Protein AF-A0A7S2JL31-F1 (afdb_monomer)

Mean predicted aligned error: 9.04 Å

pLDDT: mean 79.45, std 16.44, range [38.22, 96.12]

Sequence (141 aa):
SKGESPEVIAIQQPNGKPIQPATVVGHALTALEQGRPVDLMRLSKWTSLPSLQQWDRLREAELSLDVDVVTNDKASAVALLADFIPAAGKAAAERTDEEKAVLAPWYEKIKWFMALRRVGYDPADPDAAGAKRQKLHIGWG

Organism: NCBI:txid156173

Structure (mmCIF, N/CA/C/O backbone):
data_AF-A0A7S2JL31-F1
#
_entry.id   AF-A0A7S2JL31-F1
#
loop_
_atom_site.group_PDB
_atom_site.id
_atom_site.type_symbol
_atom_site.label_atom_id
_atom_site.label_alt_id
_atom_site.label_comp_id
_atom_site.label_asym_id
_atom_site.label_entity_id
_atom_site.label_seq_id
_atom_site.pdbx_PDB_ins_code
_atom_site.Cartn_x
_atom_site.Cartn_y
_atom_site.Cartn_z
_atom_site.occupancy
_atom_site.B_iso_or_equiv
_atom_site.auth_seq_id
_atom_site.auth_comp_id
_atom_site.auth_asym_id
_atom_site.auth_atom_id
_atom_site.pdbx_PDB_model_num
ATOM 1 N N . SER A 1 1 ? -9.836 17.096 22.169 1.00 45.56 1 SER A N 1
ATOM 2 C CA . SER A 1 1 ? -9.134 16.144 21.287 1.00 45.56 1 SER A CA 1
ATOM 3 C C . SER A 1 1 ? -7.671 16.554 21.136 1.00 45.56 1 SER A C 1
ATOM 5 O O . SER A 1 1 ? -7.346 17.317 20.240 1.00 45.56 1 SER A O 1
ATOM 7 N N . LYS A 1 2 ? -6.792 16.149 22.062 1.00 48.00 2 LYS A N 1
ATOM 8 C CA . LYS A 1 2 ? -5.341 16.425 22.042 1.00 48.00 2 LYS A CA 1
ATOM 9 C C . LYS A 1 2 ? -4.647 15.090 22.336 1.00 48.00 2 LYS A C 1
ATOM 11 O O . LYS A 1 2 ? -4.832 14.597 23.439 1.00 48.00 2 LYS A O 1
ATOM 16 N N . GLY A 1 3 ? -3.945 14.484 21.372 1.00 51.34 3 GLY A N 1
ATOM 17 C CA . GLY A 1 3 ? -3.190 13.235 21.616 1.00 51.34 3 GLY A CA 1
ATOM 18 C C . GLY A 1 3 ? -3.278 12.134 20.552 1.00 51.34 3 GLY A C 1
ATOM 19 O O . GLY A 1 3 ? -2.544 11.162 20.629 1.00 51.34 3 GLY A O 1
ATOM 20 N N . GLU A 1 4 ? -4.157 12.254 19.558 1.00 58.69 4 GLU A N 1
ATOM 21 C CA . GLU A 1 4 ? -4.570 11.100 18.739 1.00 58.69 4 GLU A CA 1
ATOM 22 C C . GLU A 1 4 ? -4.418 11.328 17.216 1.00 58.69 4 GLU A C 1
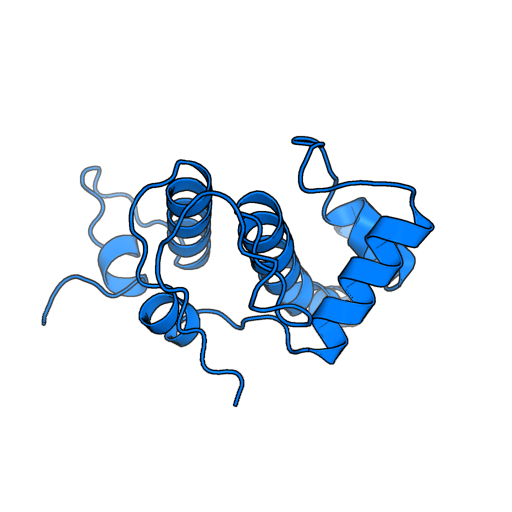ATOM 24 O O . GLU A 1 4 ? -5.150 10.741 16.416 1.00 58.69 4 GLU A O 1
ATOM 29 N N . SER A 1 5 ? -3.555 12.244 16.770 1.00 59.19 5 SER A N 1
ATOM 30 C CA . SER A 1 5 ? -3.144 12.262 15.356 1.00 59.19 5 SER A CA 1
ATOM 31 C C . SER A 1 5 ? -1.962 11.307 15.157 1.00 59.19 5 SER A C 1
ATOM 33 O O . SER A 1 5 ? -1.161 11.153 16.082 1.00 59.19 5 SER A O 1
ATOM 35 N N . PRO A 1 6 ? -1.800 10.681 13.976 1.00 58.41 6 PRO A N 1
ATOM 36 C CA . PRO A 1 6 ? -0.629 9.862 13.667 1.00 58.41 6 PRO A CA 1
ATOM 37 C C . PRO A 1 6 ? 0.693 10.594 13.894 1.00 58.41 6 PRO A C 1
ATOM 39 O O . PRO A 1 6 ? 1.649 9.976 14.333 1.00 58.41 6 PRO A O 1
ATOM 42 N N . GLU A 1 7 ? 0.729 11.908 13.677 1.00 60.75 7 GLU A N 1
ATOM 43 C CA . GLU A 1 7 ? 1.882 12.768 13.970 1.00 60.75 7 GLU A CA 1
ATOM 44 C C . GLU A 1 7 ? 2.170 12.881 15.476 1.00 60.75 7 GLU A C 1
ATOM 46 O O . GLU A 1 7 ? 3.319 12.802 15.902 1.00 60.75 7 GLU A O 1
ATOM 51 N N . VAL A 1 8 ? 1.134 13.016 16.311 1.00 62.66 8 VAL A N 1
ATOM 52 C CA . VAL A 1 8 ? 1.300 13.088 17.771 1.00 62.66 8 VAL A CA 1
ATOM 53 C C . VAL A 1 8 ? 1.675 11.723 18.345 1.00 62.66 8 VAL A C 1
ATOM 55 O O . VAL A 1 8 ? 2.569 11.651 19.183 1.00 62.66 8 VAL A O 1
ATOM 58 N N . ILE A 1 9 ? 1.073 10.637 17.847 1.00 60.41 9 ILE A N 1
ATOM 59 C CA . ILE A 1 9 ? 1.439 9.258 18.210 1.00 60.41 9 ILE A CA 1
ATOM 60 C C . ILE A 1 9 ? 2.872 8.959 17.766 1.00 60.41 9 ILE A C 1
ATOM 62 O O . ILE A 1 9 ? 3.631 8.346 18.513 1.00 60.41 9 ILE A O 1
ATOM 66 N N . ALA A 1 10 ? 3.260 9.416 16.574 1.00 59.31 10 ALA A N 1
ATOM 67 C CA . ALA A 1 10 ? 4.615 9.285 16.061 1.00 59.31 10 ALA A CA 1
ATOM 68 C C . ALA A 1 10 ? 5.652 9.886 17.013 1.00 59.31 10 ALA A C 1
ATOM 70 O O . ALA A 1 10 ? 6.703 9.287 17.202 1.00 59.31 10 ALA A O 1
ATOM 71 N N . ILE A 1 11 ? 5.344 11.020 17.644 1.00 60.22 11 ILE A N 1
ATOM 72 C CA . ILE A 1 11 ? 6.255 11.735 18.546 1.00 60.22 11 ILE A CA 1
ATOM 73 C C . ILE A 1 11 ? 6.172 11.209 19.990 1.00 60.22 11 ILE A C 1
ATOM 75 O O . ILE A 1 11 ? 7.187 11.135 20.679 1.00 60.22 11 ILE A O 1
ATOM 79 N N . GLN A 1 12 ? 4.986 10.818 20.464 1.00 59.53 12 GLN A N 1
ATOM 80 C CA . GLN A 1 12 ? 4.733 10.405 21.850 1.00 59.53 12 GLN A CA 1
ATOM 81 C C . GLN A 1 12 ? 4.749 8.880 22.012 1.00 59.53 12 GLN A C 1
ATOM 83 O O . GLN A 1 12 ? 3.784 8.270 22.471 1.00 59.53 12 GLN A O 1
ATOM 88 N N . GLN A 1 13 ? 5.853 8.242 21.624 1.00 58.75 13 GLN A N 1
ATOM 89 C CA . GLN A 1 13 ? 6.021 6.807 21.843 1.00 58.75 13 GLN A CA 1
ATOM 90 C C . GLN A 1 13 ? 6.377 6.509 23.313 1.00 58.75 13 GLN A C 1
ATOM 92 O O . GLN A 1 13 ? 7.181 7.237 23.899 1.00 58.75 13 GLN A O 1
ATOM 97 N N . PRO A 1 14 ? 5.873 5.409 23.913 1.00 60.28 14 PRO A N 1
ATOM 98 C CA . PRO A 1 14 ? 6.177 5.033 25.302 1.00 60.28 14 PRO A CA 1
ATOM 99 C C . PRO A 1 14 ? 7.673 4.819 25.575 1.00 60.28 14 PRO A C 1
ATOM 101 O O . PRO A 1 14 ? 8.126 4.916 26.710 1.00 60.28 14 PRO A O 1
ATOM 104 N N . ASN A 1 15 ? 8.439 4.518 24.524 1.00 63.81 15 ASN A N 1
ATOM 105 C CA . ASN A 1 15 ? 9.886 4.308 24.559 1.00 63.81 15 ASN A CA 1
ATOM 106 C C . ASN A 1 15 ? 10.698 5.566 24.178 1.00 63.81 15 ASN A C 1
ATOM 108 O O . ASN A 1 15 ? 11.919 5.483 24.060 1.00 63.81 15 ASN A O 1
ATOM 112 N N . GLY A 1 16 ? 10.032 6.701 23.934 1.00 59.09 16 GLY A N 1
ATOM 113 C CA . GLY A 1 16 ? 10.651 7.980 23.580 1.00 59.09 16 GLY A CA 1
ATOM 114 C C . GLY A 1 16 ? 11.268 8.062 22.179 1.00 59.09 16 GLY A C 1
ATOM 115 O O . GLY A 1 16 ? 11.867 9.086 21.858 1.00 59.09 16 GLY A O 1
ATOM 116 N N . LYS A 1 17 ? 11.153 7.027 21.333 1.00 58.19 17 LYS A N 1
ATOM 117 C CA . LYS A 1 17 ? 11.698 7.044 19.966 1.00 58.19 17 LYS A CA 1
ATOM 118 C C . LYS A 1 17 ? 10.623 7.446 18.962 1.00 58.19 17 LYS A C 1
ATOM 120 O O . LYS A 1 17 ? 9.656 6.703 18.824 1.00 58.19 17 LYS A O 1
ATOM 125 N N . PRO A 1 18 ? 10.797 8.549 18.219 1.00 65.00 18 PRO A N 1
ATOM 126 C CA . PRO A 1 18 ? 9.842 8.925 17.195 1.00 65.00 18 PRO A CA 1
ATOM 127 C C . PRO A 1 18 ? 9.723 7.843 16.116 1.00 65.00 18 PRO A C 1
ATOM 129 O O . PRO A 1 18 ? 10.737 7.337 15.633 1.00 65.00 18 PRO A O 1
ATOM 132 N N . ILE A 1 19 ? 8.497 7.504 15.723 1.00 68.56 19 ILE A N 1
ATOM 133 C CA . ILE A 1 19 ? 8.227 6.664 14.546 1.00 68.56 19 ILE A CA 1
ATOM 134 C C . ILE A 1 19 ? 7.709 7.524 13.398 1.00 68.56 19 ILE A C 1
ATOM 136 O O . ILE A 1 19 ? 7.236 8.635 13.605 1.00 68.56 19 IL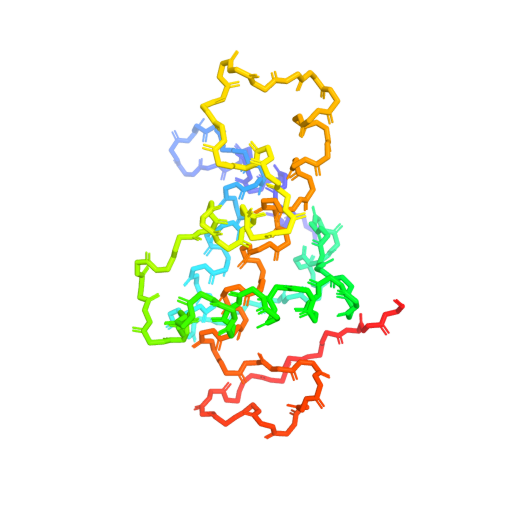E A O 1
ATOM 140 N N . GLN A 1 20 ? 7.788 7.029 12.167 1.00 72.06 20 GLN A N 1
ATOM 141 C CA . GLN A 1 20 ? 7.220 7.753 11.034 1.00 72.06 20 GLN A CA 1
ATOM 142 C C . GLN A 1 20 ? 5.683 7.643 11.051 1.00 72.06 20 GLN A C 1
ATOM 144 O O . GLN A 1 20 ? 5.157 6.576 11.378 1.00 72.06 20 GLN A O 1
ATOM 149 N N . PRO A 1 21 ? 4.932 8.681 10.638 1.00 67.38 21 PRO A N 1
ATOM 150 C CA . PRO A 1 21 ? 3.475 8.597 10.493 1.00 67.38 21 PRO A CA 1
ATOM 151 C C . PRO A 1 21 ? 3.022 7.418 9.614 1.00 67.38 21 PRO A C 1
ATOM 153 O O . PRO A 1 21 ? 2.035 6.753 9.923 1.00 67.38 21 PRO A O 1
ATOM 156 N N . ALA A 1 22 ? 3.802 7.075 8.581 1.00 70.00 22 ALA A N 1
ATOM 157 C CA . ALA A 1 22 ? 3.567 5.905 7.734 1.00 70.00 22 ALA A CA 1
ATOM 158 C C . ALA A 1 22 ? 3.623 4.571 8.512 1.00 70.00 22 ALA A C 1
ATOM 160 O O . ALA A 1 22 ? 2.911 3.622 8.181 1.00 70.00 22 ALA A O 1
ATOM 161 N N . THR A 1 23 ? 4.436 4.494 9.571 1.00 74.88 23 THR A N 1
ATOM 162 C CA . THR A 1 23 ? 4.500 3.343 10.484 1.00 74.88 23 THR A CA 1
ATOM 163 C C . THR A 1 23 ? 3.241 3.247 11.342 1.00 74.88 23 THR A C 1
ATOM 165 O O . THR A 1 23 ? 2.732 2.150 11.551 1.00 74.88 23 THR A O 1
ATOM 168 N N . VAL A 1 24 ? 2.689 4.383 11.788 1.00 78.12 24 VAL A N 1
ATOM 169 C CA . VAL A 1 24 ? 1.414 4.418 12.528 1.00 78.12 24 VAL A CA 1
ATOM 170 C C . VAL A 1 24 ? 0.269 3.904 11.657 1.00 78.12 24 VAL A C 1
ATOM 172 O O . VAL A 1 24 ? -0.523 3.083 12.114 1.00 78.12 24 VAL A O 1
ATOM 175 N N . VAL A 1 25 ? 0.214 4.330 10.390 1.00 80.38 25 VAL A N 1
ATOM 176 C CA . VAL A 1 25 ? -0.763 3.821 9.412 1.00 80.38 25 VAL A CA 1
ATOM 177 C C . VAL A 1 25 ? -0.600 2.314 9.220 1.00 80.38 25 VAL A C 1
ATOM 179 O O . VAL A 1 25 ? -1.587 1.587 9.281 1.00 80.38 25 VAL A O 1
ATOM 182 N N . GLY A 1 26 ? 0.637 1.830 9.065 1.00 82.38 26 GLY A N 1
ATOM 183 C CA . GLY A 1 26 ? 0.921 0.396 8.977 1.00 82.38 26 GLY A CA 1
ATOM 184 C C . GLY A 1 26 ? 0.393 -0.385 10.183 1.00 82.38 26 GLY A C 1
ATOM 185 O O . GLY A 1 26 ? -0.323 -1.364 10.006 1.00 82.38 26 GLY A O 1
ATOM 186 N N . HIS A 1 27 ? 0.659 0.085 11.405 1.00 84.25 27 HIS A N 1
ATOM 187 C CA . HIS A 1 27 ? 0.142 -0.550 12.620 1.00 84.25 27 HIS A CA 1
ATOM 188 C C . HIS A 1 27 ? -1.386 -0.519 12.708 1.00 84.25 27 HIS A C 1
ATOM 190 O O . HIS A 1 27 ? -1.984 -1.497 13.152 1.00 84.25 27 HIS A O 1
ATOM 196 N N . ALA A 1 28 ? -2.026 0.572 12.282 1.00 85.56 28 ALA A N 1
ATOM 197 C CA . ALA A 1 28 ? -3.480 0.661 12.244 1.00 85.56 28 ALA A CA 1
ATOM 198 C C . ALA A 1 28 ? -4.074 -0.357 11.257 1.00 85.56 28 ALA A C 1
ATOM 200 O O . ALA A 1 28 ? -5.007 -1.069 11.610 1.00 85.56 28 ALA A O 1
ATOM 201 N N . LEU A 1 29 ? -3.500 -0.504 10.061 1.00 86.56 29 LEU A N 1
ATOM 202 C CA . LEU A 1 29 ? -3.949 -1.506 9.089 1.00 86.56 29 LEU A CA 1
ATOM 203 C C . LEU A 1 29 ? -3.722 -2.942 9.591 1.00 86.56 29 LEU A C 1
ATOM 205 O O . LEU A 1 29 ? -4.620 -3.771 9.492 1.00 86.56 29 LEU A O 1
ATOM 209 N N . THR A 1 30 ? -2.586 -3.231 10.230 1.00 86.81 30 THR A N 1
ATOM 210 C CA . THR A 1 30 ? -2.363 -4.537 10.876 1.00 86.81 30 THR A CA 1
ATOM 211 C C . THR A 1 30 ? -3.357 -4.795 12.016 1.00 86.81 30 THR A C 1
ATOM 213 O O . THR A 1 30 ? -3.849 -5.910 12.176 1.00 86.81 30 THR A O 1
ATOM 216 N N . ALA A 1 31 ? -3.692 -3.778 12.815 1.00 84.94 31 ALA A N 1
ATOM 217 C CA . ALA A 1 31 ? -4.708 -3.897 13.859 1.00 84.94 31 ALA A CA 1
ATOM 218 C C . ALA A 1 31 ? -6.093 -4.212 13.261 1.00 84.94 31 ALA A C 1
ATOM 220 O O . ALA A 1 31 ? -6.803 -5.060 13.807 1.00 84.94 31 ALA A O 1
ATOM 221 N N . LEU A 1 32 ? -6.439 -3.595 12.124 1.00 87.50 32 LEU A N 1
ATOM 222 C CA . LEU A 1 32 ? -7.658 -3.892 11.369 1.00 87.50 32 LEU A CA 1
ATOM 223 C C . LEU A 1 32 ? -7.689 -5.360 10.911 1.00 87.50 32 LEU A C 1
ATOM 225 O O . LEU A 1 32 ? -8.671 -6.054 11.175 1.00 87.50 32 LEU A O 1
ATOM 229 N N . GLU A 1 33 ? -6.610 -5.861 10.302 1.00 86.94 33 GLU A N 1
ATOM 230 C CA . GLU A 1 33 ? -6.483 -7.269 9.880 1.00 86.94 33 GLU A CA 1
ATOM 231 C C . GLU A 1 33 ? -6.678 -8.245 11.063 1.00 86.94 33 GLU A C 1
ATOM 233 O O . GLU A 1 33 ? -7.361 -9.269 10.953 1.00 86.94 33 GLU A O 1
ATOM 238 N N . GLN A 1 34 ? -6.172 -7.884 12.249 1.00 86.06 34 GLN A N 1
ATOM 239 C CA . GLN A 1 34 ? -6.359 -8.637 13.498 1.00 86.06 34 GLN A CA 1
ATOM 240 C C . GLN A 1 34 ? -7.787 -8.555 14.072 1.00 86.06 34 GLN A C 1
ATOM 242 O O . GLN A 1 34 ? -8.084 -9.189 15.085 1.00 86.06 34 GLN A O 1
ATOM 247 N N . GLY A 1 35 ? -8.694 -7.800 13.448 1.00 83.00 35 GLY A N 1
ATOM 248 C CA . GLY A 1 35 ? -10.069 -7.598 13.908 1.00 83.00 35 GLY A CA 1
ATOM 249 C C . GLY A 1 35 ? -10.211 -6.569 15.032 1.00 83.00 35 GLY A C 1
ATOM 250 O O . GLY A 1 35 ? -11.267 -6.504 15.665 1.00 83.00 35 GLY A O 1
ATOM 251 N N . ARG A 1 36 ? -9.175 -5.766 15.304 1.00 82.50 36 ARG A N 1
ATOM 252 C CA . ARG A 1 36 ? -9.279 -4.647 16.248 1.00 82.50 36 ARG A CA 1
ATOM 253 C C . ARG A 1 36 ? -10.020 -3.486 15.577 1.00 82.50 36 ARG A C 1
ATOM 255 O O . ARG A 1 36 ? -9.851 -3.268 14.380 1.00 82.50 36 ARG A O 1
ATOM 262 N N . PRO A 1 37 ? -10.841 -2.730 16.323 1.00 79.25 37 PRO A N 1
ATOM 263 C CA . PRO A 1 37 ? -11.518 -1.563 15.778 1.00 79.25 37 PRO A CA 1
ATOM 264 C C . PRO A 1 37 ? -10.521 -0.477 15.384 1.00 79.25 37 PRO A C 1
ATOM 266 O O . PRO A 1 37 ? -9.666 -0.089 16.181 1.00 79.25 37 PRO A O 1
ATOM 269 N N . VAL A 1 38 ? -10.662 0.018 14.155 1.00 84.44 38 VAL A N 1
ATOM 270 C CA . VAL A 1 38 ? -9.856 1.106 13.598 1.00 84.44 38 VAL A CA 1
ATOM 271 C C . VAL A 1 38 ? -10.791 2.110 12.941 1.00 84.44 38 VAL A C 1
ATOM 273 O O . VAL A 1 38 ? -11.634 1.749 12.124 1.00 84.44 38 VAL A O 1
ATOM 276 N N . ASP A 1 39 ? -10.641 3.386 13.289 1.00 84.12 39 ASP A N 1
ATOM 277 C CA . ASP A 1 39 ? -11.380 4.471 12.645 1.00 84.12 39 ASP A CA 1
ATOM 278 C C . ASP A 1 39 ? -10.729 4.810 11.295 1.00 84.12 39 ASP A C 1
ATOM 280 O O . ASP A 1 39 ? -9.804 5.622 11.202 1.00 84.12 39 ASP A O 1
ATOM 284 N N . LEU A 1 40 ? -11.198 4.142 10.239 1.00 82.31 40 LEU A N 1
ATOM 285 C CA . LEU A 1 40 ? -10.644 4.275 8.889 1.00 82.31 40 LEU A CA 1
ATOM 286 C C . LEU A 1 40 ? -10.957 5.629 8.250 1.00 82.31 40 LEU A C 1
ATOM 288 O O . LEU A 1 40 ? -10.143 6.127 7.478 1.00 82.31 40 LEU A O 1
ATOM 292 N N . MET A 1 41 ? -12.078 6.259 8.616 1.00 79.88 41 MET A N 1
ATOM 293 C CA . MET A 1 41 ? -12.425 7.610 8.165 1.00 79.88 41 MET A CA 1
ATOM 294 C C . MET A 1 41 ? -11.482 8.651 8.768 1.00 79.88 41 MET A C 1
ATOM 296 O O . MET A 1 41 ? -11.138 9.648 8.136 1.00 79.88 41 MET A O 1
ATOM 300 N N . ARG A 1 42 ? -11.052 8.448 10.012 1.00 79.00 42 ARG A N 1
ATOM 301 C CA . ARG A 1 42 ? -10.020 9.287 10.610 1.00 79.00 42 ARG A CA 1
ATOM 302 C C . ARG A 1 42 ? -8.649 8.989 10.023 1.00 79.00 42 ARG A C 1
ATOM 304 O O . ARG A 1 42 ? -7.890 9.931 9.809 1.00 79.00 42 ARG A O 1
ATOM 311 N N . LEU A 1 43 ? -8.335 7.720 9.768 1.00 81.31 43 LEU A N 1
ATOM 312 C CA . LEU A 1 43 ? -7.055 7.308 9.196 1.00 81.31 43 LEU A CA 1
ATOM 313 C C . LEU A 1 43 ? -6.866 7.859 7.774 1.00 81.31 43 LEU A C 1
ATOM 315 O O . LEU A 1 43 ? -5.788 8.362 7.465 1.00 81.31 43 LEU A O 1
ATOM 319 N N . SER A 1 44 ? -7.918 7.866 6.950 1.00 81.75 44 SER A N 1
ATOM 320 C CA . SER A 1 44 ? -7.888 8.386 5.575 1.00 81.75 44 SER A CA 1
ATOM 321 C C . SER A 1 44 ? -7.629 9.892 5.467 1.00 81.75 44 SER A C 1
ATOM 323 O O . SER A 1 44 ? -7.268 10.380 4.403 1.00 81.75 44 SER A O 1
ATOM 325 N N . LYS A 1 45 ? -7.741 10.649 6.566 1.00 81.81 45 LYS A N 1
ATOM 326 C CA . LYS A 1 45 ? -7.340 12.068 6.599 1.00 81.81 45 LYS A CA 1
ATOM 327 C C . LYS A 1 45 ? -5.823 12.265 6.550 1.00 81.81 45 LYS A C 1
ATOM 329 O O . LYS A 1 45 ? -5.375 13.376 6.294 1.00 81.81 45 LYS A O 1
ATOM 334 N N . TRP A 1 46 ? -5.048 11.216 6.828 1.00 78.25 46 TRP A N 1
ATOM 335 C CA . TRP A 1 46 ? -3.586 11.274 6.956 1.00 78.25 46 TRP A CA 1
ATOM 336 C C . TRP A 1 46 ? -2.848 10.501 5.867 1.00 78.25 46 TRP A C 1
ATOM 338 O O . TRP A 1 46 ? -1.644 10.657 5.707 1.00 78.25 46 TRP A O 1
ATOM 348 N N . THR A 1 47 ? -3.551 9.639 5.141 1.00 80.44 47 THR A N 1
ATOM 349 C CA . THR A 1 47 ? -2.992 8.810 4.076 1.00 80.44 47 THR A CA 1
ATOM 350 C C . THR A 1 47 ? -4.014 8.691 2.961 1.00 80.44 47 THR A C 1
ATOM 352 O O . THR A 1 47 ? -5.218 8.645 3.205 1.00 80.44 47 THR A O 1
ATOM 355 N N . SER A 1 48 ? -3.528 8.655 1.724 1.00 81.44 48 SER A N 1
ATOM 356 C CA . SER A 1 48 ? -4.404 8.560 0.564 1.00 81.44 48 SER A CA 1
ATOM 357 C C . SER A 1 48 ? -4.869 7.121 0.366 1.00 81.44 48 SER A C 1
ATOM 359 O O . SER A 1 48 ? -4.072 6.251 0.003 1.00 81.44 48 SER A O 1
ATOM 361 N N . LEU A 1 49 ? -6.170 6.894 0.543 1.00 86.06 49 LEU A N 1
ATOM 362 C CA . LEU A 1 49 ? -6.839 5.705 0.021 1.00 86.06 49 LEU A CA 1
ATOM 363 C C . LEU A 1 49 ? -6.632 5.615 -1.505 1.00 86.06 49 LEU A C 1
ATOM 365 O O . LEU A 1 49 ? -6.516 6.655 -2.167 1.00 86.06 49 LEU A O 1
ATOM 369 N N . PRO A 1 50 ? -6.569 4.403 -2.083 1.00 90.50 50 PRO A N 1
ATOM 370 C CA . PRO A 1 50 ? -6.704 4.259 -3.530 1.00 90.50 50 PRO A CA 1
ATOM 371 C C . PRO A 1 50 ? -8.039 4.861 -3.977 1.00 90.50 50 PRO A C 1
ATOM 373 O O . PRO A 1 50 ? -9.013 4.759 -3.244 1.00 90.50 50 PRO A O 1
ATOM 376 N N . SER A 1 51 ? -8.097 5.465 -5.164 1.00 90.62 51 SER A N 1
ATOM 377 C CA . SER A 1 51 ? -9.366 5.719 -5.860 1.00 90.62 51 SER A CA 1
ATOM 378 C C . SER A 1 51 ? -9.946 4.413 -6.418 1.00 90.62 51 SER A C 1
ATOM 380 O O . SER A 1 51 ? -9.228 3.417 -6.499 1.00 90.62 51 SER A O 1
ATOM 382 N N . LEU A 1 52 ? -11.211 4.407 -6.857 1.00 88.75 52 LEU A N 1
ATOM 383 C CA . LEU A 1 52 ? -11.820 3.219 -7.480 1.00 88.75 52 LEU A CA 1
ATOM 384 C C . LEU A 1 52 ? -1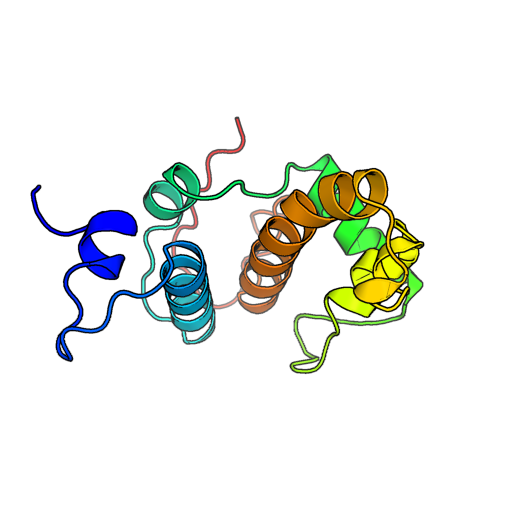0.998 2.717 -8.676 1.00 88.75 52 LEU A C 1
ATOM 386 O O . LEU A 1 52 ? -10.636 1.553 -8.732 1.00 88.75 52 LEU A O 1
ATOM 390 N N . GLN A 1 53 ? -10.560 3.617 -9.557 1.00 91.12 53 GLN A N 1
ATOM 391 C CA . GLN A 1 53 ? -9.712 3.242 -10.693 1.00 91.12 53 GLN A CA 1
ATOM 392 C C . GLN A 1 53 ? -8.355 2.654 -10.261 1.00 91.12 53 GLN A C 1
ATOM 394 O O . GLN A 1 53 ? -7.803 1.786 -10.933 1.00 91.12 53 GLN A O 1
ATOM 399 N N . GLN A 1 54 ? -7.780 3.133 -9.153 1.00 93.88 54 GLN A N 1
ATOM 400 C CA . GLN A 1 54 ? -6.534 2.578 -8.613 1.00 93.88 54 GLN A CA 1
ATOM 401 C C . GLN A 1 54 ? -6.764 1.222 -7.942 1.00 93.88 54 GLN A C 1
ATOM 403 O O . GLN A 1 54 ? -5.893 0.360 -8.016 1.00 93.88 54 GLN A O 1
ATOM 408 N N . TRP A 1 55 ? -7.921 1.038 -7.306 1.00 94.06 55 TRP A N 1
ATOM 409 C CA . TRP A 1 55 ? -8.358 -0.238 -6.754 1.00 94.06 55 TRP A CA 1
ATOM 410 C C . TRP A 1 55 ? -8.530 -1.283 -7.855 1.00 94.06 55 TRP A C 1
ATOM 412 O O . TRP A 1 55 ? -7.978 -2.374 -7.744 1.00 94.06 55 TRP A O 1
ATOM 422 N N . ASP A 1 56 ? -9.217 -0.926 -8.939 1.00 93.00 56 ASP A N 1
ATOM 423 C CA . ASP A 1 56 ? -9.446 -1.816 -10.078 1.00 93.00 56 ASP A CA 1
ATOM 424 C C . ASP A 1 56 ? -8.128 -2.262 -10.707 1.00 93.00 56 ASP A C 1
ATOM 426 O O . ASP A 1 56 ? -7.932 -3.452 -10.910 1.00 93.00 56 ASP A O 1
ATOM 430 N N . ARG A 1 57 ? -7.160 -1.353 -10.886 1.00 94.75 57 ARG A N 1
ATOM 431 C CA . ARG A 1 57 ? -5.816 -1.724 -11.368 1.00 94.75 57 ARG A CA 1
ATOM 432 C C . ARG A 1 57 ? -5.096 -2.716 -10.458 1.00 94.75 57 ARG A C 1
ATOM 434 O O . ARG A 1 57 ? -4.417 -3.615 -10.939 1.00 94.75 57 ARG A O 1
ATOM 441 N N . LEU A 1 58 ? -5.214 -2.555 -9.140 1.00 95.19 58 LEU A N 1
ATOM 442 C CA . LEU A 1 58 ? -4.617 -3.499 -8.191 1.00 95.19 58 LEU A CA 1
ATOM 443 C C . LEU A 1 58 ? -5.318 -4.861 -8.249 1.00 95.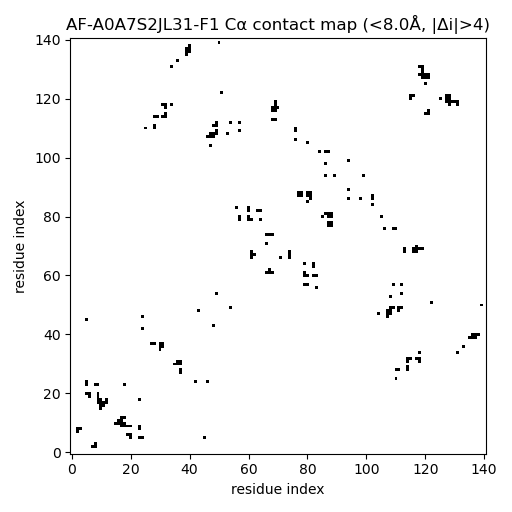19 58 LEU A C 1
ATOM 445 O O . LEU A 1 58 ? -4.656 -5.889 -8.153 1.00 95.19 58 LEU A O 1
ATOM 449 N N . ARG A 1 59 ? -6.637 -4.872 -8.459 1.00 93.56 59 ARG A N 1
ATOM 450 C CA . ARG A 1 59 ? -7.421 -6.095 -8.652 1.00 93.56 59 ARG A CA 1
ATOM 451 C C . ARG A 1 59 ? -7.099 -6.791 -9.973 1.00 93.56 59 ARG A C 1
ATOM 453 O O . ARG A 1 59 ? -6.994 -8.010 -10.008 1.00 93.56 59 ARG A O 1
ATOM 460 N N . GLU A 1 60 ? -6.915 -6.034 -11.048 1.00 94.12 60 GLU A N 1
ATOM 461 C CA . GLU A 1 60 ? -6.435 -6.552 -12.330 1.00 94.12 60 GLU A CA 1
ATOM 462 C C . GLU A 1 60 ? -5.066 -7.220 -12.161 1.00 94.12 60 GLU A C 1
ATOM 464 O O . GLU A 1 60 ? -4.883 -8.332 -12.645 1.00 94.12 60 GLU A O 1
ATOM 469 N N . ALA A 1 61 ? -4.155 -6.615 -11.390 1.00 95.25 61 ALA A N 1
ATOM 470 C CA . ALA A 1 61 ? -2.855 -7.208 -11.081 1.00 95.25 61 ALA A CA 1
ATOM 471 C C . ALA A 1 61 ? -2.956 -8.495 -10.237 1.00 95.25 61 ALA A C 1
ATOM 473 O O . ALA A 1 61 ? -2.212 -9.442 -10.488 1.00 95.25 61 ALA A O 1
ATOM 474 N N . GLU A 1 62 ? -3.874 -8.570 -9.260 1.00 93.69 62 GLU A N 1
ATOM 475 C CA . GLU A 1 62 ? -4.161 -9.821 -8.527 1.00 93.69 62 GLU A CA 1
ATOM 476 C C . GLU A 1 62 ? -4.553 -10.950 -9.483 1.00 93.69 62 GLU A C 1
ATOM 478 O O . GLU A 1 62 ? -4.010 -12.052 -9.405 1.00 93.69 62 GLU A O 1
ATOM 483 N N . LEU A 1 63 ? -5.477 -10.660 -10.403 1.00 93.12 63 LEU A N 1
ATOM 484 C CA . LEU A 1 63 ? -5.985 -11.626 -11.376 1.00 93.12 63 LEU A CA 1
ATOM 485 C C . LEU A 1 63 ? -4.922 -12.009 -12.414 1.00 93.12 63 LEU A C 1
ATOM 487 O O . LEU A 1 63 ? -4.788 -13.184 -12.741 1.00 93.12 63 LEU A O 1
ATOM 491 N N . SER A 1 64 ? -4.160 -11.032 -12.911 1.00 95.25 64 SER A N 1
ATOM 492 C CA . SER A 1 64 ? -3.073 -11.218 -13.883 1.00 95.25 64 SER A CA 1
ATOM 493 C C . SER A 1 64 ? -1.983 -12.149 -13.346 1.00 95.25 64 SER A C 1
ATOM 495 O O . SER A 1 64 ? -1.498 -13.031 -14.056 1.00 95.25 64 SER A O 1
ATOM 497 N N . LEU A 1 65 ? -1.627 -11.986 -12.068 1.00 93.31 65 LEU A N 1
ATOM 498 C CA . LEU A 1 65 ? -0.555 -12.742 -11.421 1.00 93.31 65 LEU A CA 1
ATOM 499 C C . LEU A 1 65 ? -1.024 -14.038 -10.744 1.00 93.31 65 LEU A C 1
ATOM 501 O O . LEU A 1 65 ? -0.186 -14.736 -10.173 1.00 93.31 65 LEU A O 1
ATOM 505 N N . ASP A 1 66 ? -2.323 -14.347 -10.782 1.00 93.69 66 ASP A N 1
ATOM 506 C CA . ASP A 1 66 ? -2.938 -15.458 -10.041 1.00 93.69 66 ASP A CA 1
ATOM 507 C C . ASP A 1 66 ? -2.591 -15.414 -8.534 1.00 93.69 66 ASP A C 1
ATOM 509 O O . ASP A 1 66 ? -2.226 -16.407 -7.901 1.00 93.69 66 ASP A O 1
ATOM 513 N N . VAL A 1 67 ? -2.647 -14.209 -7.948 1.00 92.12 67 VAL A N 1
ATOM 514 C CA . VAL A 1 67 ? -2.348 -13.959 -6.531 1.00 92.12 67 VAL A CA 1
ATOM 515 C C . VAL A 1 67 ? -3.603 -13.507 -5.801 1.00 92.12 67 VAL A C 1
ATOM 517 O O . VAL A 1 67 ? -4.081 -12.393 -5.987 1.00 92.12 67 VAL A O 1
ATOM 520 N N . ASP A 1 68 ? -4.068 -14.328 -4.863 1.00 90.44 68 ASP A N 1
ATOM 521 C CA . ASP A 1 68 ? -5.122 -13.941 -3.927 1.00 90.44 68 ASP A CA 1
ATOM 522 C C . ASP A 1 68 ? -4.530 -13.316 -2.653 1.00 90.44 68 ASP A C 1
ATOM 524 O O . ASP A 1 68 ? -4.011 -14.017 -1.782 1.00 90.44 68 ASP A O 1
ATOM 528 N N . VAL A 1 69 ? -4.624 -11.990 -2.498 1.00 90.38 69 VAL A N 1
ATOM 529 C CA . VAL A 1 69 ? -4.096 -11.293 -1.305 1.00 90.38 69 VAL A CA 1
ATOM 530 C C . VAL A 1 69 ? -4.852 -11.620 -0.017 1.00 90.38 69 VAL A C 1
ATOM 532 O O . VAL A 1 69 ? -4.337 -11.331 1.069 1.00 90.38 69 VAL A O 1
ATOM 535 N N . VAL A 1 70 ? -6.071 -12.165 -0.121 1.00 89.19 70 VAL A N 1
ATOM 536 C CA . VAL A 1 70 ? -6.910 -12.517 1.030 1.00 89.19 70 VAL A CA 1
ATOM 537 C C . VAL A 1 70 ? -6.343 -13.752 1.717 1.00 89.19 70 VAL A C 1
ATOM 539 O O . VAL A 1 70 ? -6.229 -13.778 2.942 1.00 89.19 70 VAL A O 1
ATOM 542 N N . THR A 1 71 ? -5.957 -14.758 0.932 1.00 86.44 71 THR A N 1
ATOM 543 C CA . THR A 1 71 ? -5.438 -16.035 1.439 1.00 86.44 71 THR A CA 1
ATOM 544 C C . THR A 1 71 ? -3.911 -16.098 1.470 1.00 86.44 71 THR A C 1
ATOM 546 O O . THR A 1 71 ? -3.354 -16.864 2.257 1.00 86.44 71 THR A O 1
ATOM 549 N N . ASN A 1 72 ? -3.216 -15.272 0.680 1.00 86.88 72 ASN A N 1
ATOM 550 C CA . ASN A 1 72 ? -1.758 -15.235 0.620 1.00 86.88 72 ASN A CA 1
ATOM 551 C C . ASN A 1 72 ? -1.170 -14.112 1.496 1.00 86.88 72 ASN A C 1
ATOM 553 O O . ASN A 1 72 ? -1.089 -12.937 1.115 1.00 86.88 72 ASN A O 1
ATOM 557 N N . ASP A 1 73 ? -0.679 -14.487 2.676 1.00 77.12 73 ASP A N 1
ATOM 558 C CA . ASP A 1 73 ? 0.027 -13.593 3.602 1.00 77.12 73 ASP A CA 1
ATOM 559 C C . ASP A 1 73 ? 1.348 -13.052 3.022 1.00 77.12 73 ASP A C 1
ATOM 561 O O . ASP A 1 73 ? 1.780 -11.952 3.379 1.00 77.12 73 ASP A O 1
ATOM 565 N N . LYS A 1 74 ? 1.939 -13.782 2.068 1.00 80.31 74 LYS A N 1
ATOM 566 C CA . LYS A 1 74 ? 3.178 -13.450 1.350 1.00 80.31 74 LYS A CA 1
ATOM 567 C C . LYS A 1 74 ? 2.949 -12.755 0.010 1.00 80.31 74 LYS A C 1
ATOM 569 O O . LYS A 1 74 ? 3.914 -12.575 -0.735 1.00 80.31 74 LYS A O 1
ATOM 574 N N . ALA A 1 75 ? 1.715 -12.357 -0.310 1.00 86.88 75 ALA A N 1
ATOM 575 C CA . ALA A 1 75 ? 1.444 -11.569 -1.506 1.00 86.88 75 ALA A CA 1
ATOM 576 C C . ALA A 1 75 ? 2.376 -10.345 -1.551 1.00 86.88 75 ALA A C 1
ATOM 578 O O . ALA A 1 75 ? 2.453 -9.550 -0.611 1.00 86.88 75 ALA A O 1
ATOM 579 N N . SER A 1 76 ? 3.141 -10.226 -2.635 1.00 90.75 76 SER A N 1
ATOM 580 C CA . SER A 1 76 ? 4.180 -9.209 -2.747 1.00 90.75 76 SER A CA 1
ATOM 581 C C . SER A 1 76 ? 3.600 -7.932 -3.333 1.00 90.75 76 SER A C 1
ATOM 583 O O . SER A 1 76 ? 3.239 -7.886 -4.508 1.00 90.75 76 SER A O 1
ATOM 585 N N . ALA A 1 77 ? 3.600 -6.862 -2.537 1.00 91.12 77 ALA A N 1
ATOM 586 C CA . ALA A 1 77 ? 3.244 -5.532 -3.018 1.00 91.12 77 ALA A CA 1
ATOM 587 C C . ALA A 1 77 ? 4.111 -5.105 -4.216 1.00 91.12 77 ALA A C 1
ATOM 589 O O . ALA A 1 77 ? 3.638 -4.444 -5.131 1.00 91.12 77 ALA A O 1
ATOM 590 N N . VAL A 1 78 ? 5.385 -5.507 -4.235 1.00 92.62 78 VAL A N 1
ATOM 591 C CA . VAL A 1 78 ? 6.285 -5.216 -5.355 1.00 92.62 78 VAL A CA 1
ATOM 592 C C . VAL A 1 78 ? 5.861 -5.965 -6.614 1.00 92.62 78 VAL A C 1
ATOM 594 O O . VAL A 1 78 ? 5.856 -5.358 -7.677 1.00 92.62 78 VAL A O 1
ATOM 597 N N . ALA A 1 79 ? 5.486 -7.243 -6.498 1.00 92.38 79 ALA A N 1
ATOM 598 C CA . ALA A 1 79 ? 5.052 -8.036 -7.647 1.00 92.38 79 ALA A CA 1
ATOM 599 C C . ALA A 1 79 ? 3.758 -7.473 -8.251 1.00 92.38 79 ALA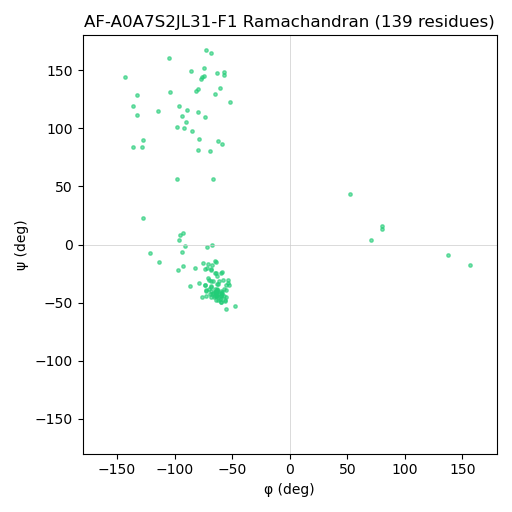 A C 1
ATOM 601 O O . ALA A 1 79 ? 3.714 -7.215 -9.446 1.00 92.38 79 ALA A O 1
ATOM 602 N N . LEU A 1 80 ? 2.763 -7.184 -7.407 1.00 94.75 80 LEU A N 1
ATOM 603 C CA . LEU A 1 80 ? 1.495 -6.583 -7.830 1.00 94.75 80 LEU A CA 1
ATOM 604 C C . LEU A 1 80 ? 1.700 -5.223 -8.510 1.00 94.75 80 LEU A C 1
ATOM 606 O O . LEU A 1 80 ? 1.112 -4.960 -9.550 1.00 94.75 80 LEU A O 1
ATOM 610 N N . LEU A 1 81 ? 2.557 -4.353 -7.962 1.00 96.12 81 LEU A N 1
A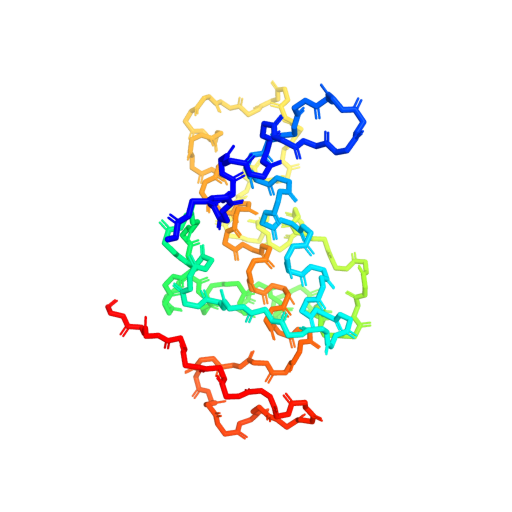TOM 611 C CA . LEU A 1 81 ? 2.852 -3.070 -8.607 1.00 96.12 81 LEU A CA 1
ATOM 612 C C . LEU A 1 81 ? 3.665 -3.231 -9.896 1.00 96.12 81 LEU A C 1
ATOM 614 O O . LEU A 1 81 ? 3.524 -2.405 -10.791 1.00 96.12 81 LEU A O 1
ATOM 618 N N . ALA A 1 82 ? 4.518 -4.253 -9.999 1.00 95.62 82 ALA A N 1
ATOM 619 C CA . ALA A 1 82 ? 5.347 -4.486 -11.181 1.00 95.62 82 ALA A CA 1
ATOM 620 C C . ALA A 1 82 ? 4.536 -4.903 -12.414 1.00 95.62 82 ALA A C 1
ATOM 622 O O . ALA A 1 82 ? 5.008 -4.674 -13.525 1.00 95.62 82 ALA A O 1
ATOM 623 N N . ASP A 1 83 ? 3.328 -5.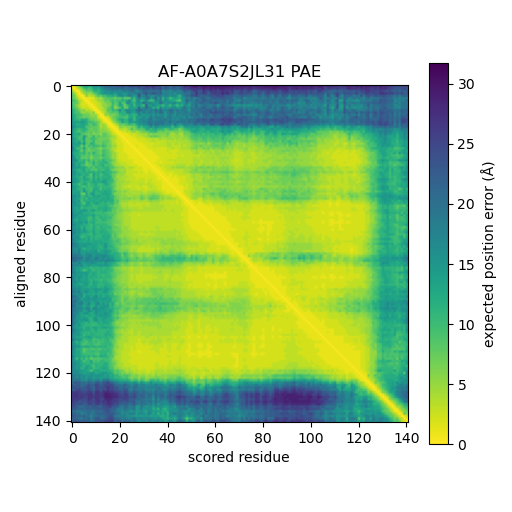439 -12.218 1.00 96.06 83 ASP A N 1
ATOM 624 C CA . ASP A 1 83 ? 2.400 -5.814 -13.292 1.00 96.06 83 ASP A CA 1
ATOM 625 C C . ASP A 1 83 ? 2.025 -4.615 -14.185 1.00 96.06 83 ASP A C 1
ATOM 627 O O . ASP A 1 83 ? 2.051 -4.717 -15.409 1.00 96.06 83 ASP A O 1
ATOM 631 N N . PHE A 1 84 ? 1.793 -3.437 -13.592 1.00 95.12 84 PHE A N 1
ATOM 632 C CA . PHE A 1 84 ? 1.400 -2.225 -14.331 1.00 95.12 84 PHE A CA 1
ATOM 633 C C . PHE A 1 84 ? 2.350 -1.028 -14.153 1.00 95.12 84 PHE A C 1
ATOM 635 O O . PHE A 1 84 ? 2.212 -0.015 -14.842 1.00 95.12 84 PHE A O 1
ATOM 642 N N . ILE A 1 85 ? 3.338 -1.117 -13.257 1.00 94.75 85 ILE A N 1
ATOM 643 C CA . ILE A 1 85 ? 4.430 -0.146 -13.101 1.00 94.75 85 ILE A CA 1
ATOM 644 C C . ILE A 1 85 ? 5.760 -0.908 -13.145 1.00 94.75 85 ILE A C 1
ATOM 646 O O . ILE A 1 85 ? 6.295 -1.271 -12.094 1.00 94.75 85 ILE A O 1
ATOM 650 N N . PRO A 1 86 ? 6.367 -1.094 -14.332 1.00 93.25 86 PRO A N 1
ATOM 651 C CA . PRO A 1 86 ? 7.590 -1.887 -14.483 1.00 93.25 86 PRO A CA 1
ATOM 652 C C . PRO A 1 86 ? 8.744 -1.453 -13.565 1.00 93.25 86 PRO A C 1
ATOM 654 O O . PRO A 1 86 ? 9.539 -2.275 -13.113 1.00 93.25 86 PRO A O 1
ATOM 657 N N . ALA A 1 87 ? 8.814 -0.162 -13.221 1.00 93.25 87 ALA A N 1
ATOM 658 C CA . ALA A 1 87 ? 9.807 0.369 -12.290 1.00 93.25 87 ALA A CA 1
ATOM 6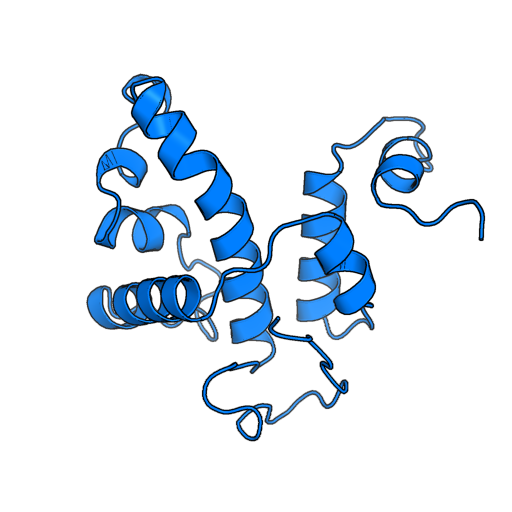59 C C . ALA A 1 87 ? 9.745 -0.260 -10.882 1.00 93.25 87 ALA A C 1
ATOM 661 O O . ALA A 1 87 ? 10.758 -0.273 -10.180 1.00 93.25 87 ALA A O 1
ATOM 662 N N . ALA A 1 88 ? 8.596 -0.802 -10.456 1.00 93.25 88 ALA A N 1
ATOM 663 C CA . ALA A 1 88 ? 8.479 -1.504 -9.179 1.00 93.25 88 ALA A CA 1
ATOM 664 C C . ALA A 1 88 ? 9.366 -2.758 -9.136 1.00 93.25 88 ALA A C 1
ATOM 666 O O . ALA A 1 88 ? 9.924 -3.060 -8.082 1.00 93.25 88 ALA A O 1
ATOM 667 N N . GLY A 1 89 ? 9.545 -3.443 -10.271 1.00 91.50 89 GLY A N 1
ATOM 668 C CA . GLY A 1 89 ? 10.388 -4.636 -10.385 1.00 91.50 89 GLY A CA 1
ATOM 669 C C . GLY A 1 89 ? 11.893 -4.347 -10.387 1.00 91.50 89 GLY A C 1
ATOM 670 O O . GLY A 1 89 ? 12.685 -5.252 -10.141 1.00 91.50 89 GLY A O 1
ATOM 671 N N . LYS A 1 90 ? 12.303 -3.094 -10.620 1.00 92.06 90 LYS A N 1
ATOM 672 C CA . LYS A 1 90 ? 13.714 -2.677 -10.587 1.00 92.06 90 LYS A CA 1
ATOM 673 C C . LYS A 1 90 ? 14.238 -2.589 -9.158 1.00 92.06 90 LYS A C 1
ATOM 675 O O . LYS A 1 90 ? 13.479 -2.243 -8.239 1.00 92.06 90 LYS A O 1
ATOM 680 N N . ALA A 1 91 ? 15.544 -2.785 -8.970 1.00 89.44 91 ALA A N 1
ATOM 681 C CA . ALA A 1 91 ? 16.174 -2.495 -7.687 1.00 89.44 91 ALA A CA 1
ATOM 682 C C . ALA A 1 91 ? 16.065 -0.994 -7.370 1.00 89.44 91 ALA A C 1
ATOM 684 O O . ALA A 1 91 ? 16.102 -0.149 -8.261 1.00 89.44 91 ALA A O 1
ATOM 685 N N . ALA A 1 92 ? 15.947 -0.631 -6.090 1.00 85.12 92 ALA A N 1
ATOM 686 C CA . ALA A 1 92 ? 15.737 0.765 -5.691 1.00 85.12 92 ALA A CA 1
ATOM 687 C C . ALA A 1 92 ? 16.845 1.723 -6.179 1.00 85.12 92 ALA A C 1
ATOM 689 O O . ALA A 1 92 ? 16.564 2.889 -6.449 1.00 85.12 92 ALA A O 1
ATOM 690 N N . ALA A 1 93 ? 18.079 1.224 -6.312 1.00 90.12 93 ALA A N 1
ATOM 691 C CA . ALA A 1 93 ? 19.229 1.976 -6.816 1.00 90.12 93 ALA A CA 1
ATOM 692 C C . ALA A 1 93 ? 19.190 2.218 -8.337 1.00 90.12 93 ALA A C 1
ATOM 694 O O . ALA A 1 93 ? 19.839 3.139 -8.818 1.00 90.12 93 ALA A O 1
ATOM 695 N N . GLU A 1 94 ? 18.430 1.415 -9.083 1.00 92.00 94 GLU A N 1
ATOM 696 C CA . GLU A 1 94 ? 18.315 1.492 -10.547 1.00 92.00 94 GLU A CA 1
ATOM 697 C C . GLU A 1 94 ? 17.136 2.360 -11.000 1.00 92.00 94 GLU A C 1
ATOM 699 O O . GLU A 1 94 ? 16.959 2.598 -12.194 1.00 92.00 94 GLU A O 1
ATOM 704 N N . ARG A 1 95 ? 16.301 2.806 -10.055 1.00 92.81 95 ARG A N 1
ATOM 705 C CA . ARG A 1 95 ? 15.134 3.639 -10.340 1.00 92.81 95 ARG A CA 1
ATOM 706 C C . ARG A 1 95 ? 15.558 5.085 -10.542 1.00 92.81 95 ARG A C 1
ATOM 708 O O . ARG A 1 95 ? 16.277 5.636 -9.701 1.00 92.81 95 ARG A O 1
ATOM 715 N N . THR A 1 96 ? 15.048 5.714 -11.594 1.00 94.94 96 THR A N 1
ATOM 716 C CA . THR A 1 96 ? 15.178 7.167 -11.753 1.00 94.94 96 THR A CA 1
ATOM 717 C C . THR A 1 96 ? 14.352 7.896 -10.692 1.00 94.94 96 THR A C 1
ATOM 719 O O . THR A 1 96 ? 13.501 7.304 -10.016 1.00 94.94 96 THR A O 1
ATOM 722 N N . ASP A 1 97 ? 14.598 9.189 -10.507 1.00 93.75 97 ASP A N 1
ATOM 723 C CA . ASP A 1 97 ? 13.837 9.967 -9.529 1.00 93.75 97 ASP A CA 1
ATOM 724 C C . ASP A 1 97 ? 12.375 10.147 -9.963 1.00 93.75 97 ASP A C 1
ATOM 726 O O . ASP A 1 97 ? 11.476 10.107 -9.122 1.00 93.75 97 ASP A O 1
ATOM 730 N N . GLU A 1 98 ? 12.111 10.202 -11.270 1.00 93.06 98 GLU A N 1
ATOM 731 C CA . GLU A 1 98 ? 10.761 10.175 -11.838 1.00 93.06 98 GLU A CA 1
ATOM 732 C C . GLU A 1 98 ? 10.053 8.852 -11.520 1.00 93.06 98 GLU A C 1
ATOM 734 O O . GLU A 1 98 ? 8.900 8.843 -11.091 1.00 93.06 98 GLU A O 1
ATOM 739 N N . GLU A 1 99 ? 10.746 7.721 -11.663 1.00 93.88 99 GLU A N 1
ATOM 740 C CA . GLU A 1 99 ? 10.195 6.403 -11.344 1.00 93.88 99 GLU A CA 1
ATOM 741 C C . GLU A 1 99 ? 9.878 6.255 -9.853 1.00 93.88 99 GLU A C 1
ATOM 743 O O . GLU A 1 99 ? 8.826 5.727 -9.479 1.00 93.88 99 GLU A O 1
ATOM 748 N N . LYS A 1 100 ? 10.759 6.757 -8.980 1.00 92.06 100 LYS A N 1
ATOM 749 C CA . LYS A 1 100 ? 10.505 6.803 -7.534 1.00 92.06 100 LYS A CA 1
ATOM 750 C C . LYS A 1 100 ? 9.298 7.681 -7.215 1.00 92.06 100 LYS A C 1
ATOM 752 O O . LYS A 1 100 ? 8.474 7.277 -6.396 1.00 92.06 100 LYS A O 1
ATOM 757 N N . ALA A 1 101 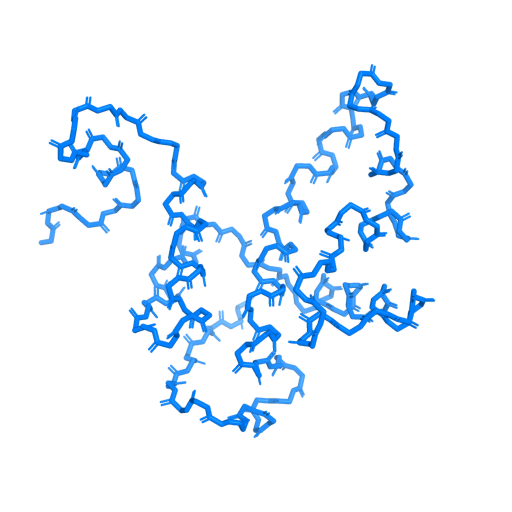? 9.174 8.839 -7.865 1.00 92.25 101 ALA A N 1
ATOM 758 C CA . ALA A 1 101 ? 8.050 9.750 -7.676 1.00 92.25 101 ALA A CA 1
ATOM 759 C C . ALA A 1 101 ? 6.718 9.118 -8.104 1.00 92.25 101 ALA A C 1
ATOM 761 O O . ALA A 1 101 ? 5.719 9.271 -7.402 1.00 92.25 101 ALA A O 1
ATOM 762 N N . VAL A 1 102 ? 6.708 8.348 -9.199 1.00 93.00 102 VAL A N 1
ATOM 763 C CA . VAL A 1 102 ? 5.530 7.581 -9.625 1.00 93.00 102 VAL A CA 1
ATOM 764 C C . VAL A 1 102 ? 5.194 6.487 -8.613 1.00 93.00 102 VAL A C 1
ATOM 766 O O . VAL A 1 102 ? 4.032 6.347 -8.253 1.00 93.00 102 VAL A O 1
ATOM 769 N N . LEU A 1 103 ? 6.178 5.730 -8.119 1.00 92.38 103 LEU A N 1
ATOM 770 C CA . LEU A 1 103 ? 5.952 4.589 -7.220 1.00 92.38 103 LEU A CA 1
ATOM 771 C C . LEU A 1 103 ? 5.558 4.972 -5.792 1.00 92.38 103 LEU A C 1
ATOM 773 O O . LEU A 1 103 ? 4.778 4.255 -5.161 1.00 92.38 103 LEU A O 1
ATOM 777 N N . ALA A 1 104 ? 6.100 6.069 -5.265 1.00 90.88 104 ALA A N 1
ATOM 778 C CA . ALA A 1 104 ? 5.881 6.504 -3.888 1.00 90.88 104 ALA A CA 1
ATOM 779 C C . ALA A 1 104 ? 4.393 6.497 -3.465 1.00 90.88 104 ALA A C 1
ATOM 781 O O . ALA A 1 104 ? 4.068 5.823 -2.483 1.00 90.88 104 ALA A O 1
ATOM 782 N N . PRO A 1 105 ? 3.457 7.131 -4.204 1.00 91.00 105 PRO A N 1
ATOM 783 C CA . PRO A 1 105 ? 2.043 7.122 -3.835 1.00 91.00 105 PRO A CA 1
ATOM 784 C C . PRO A 1 105 ? 1.372 5.747 -3.959 1.00 91.00 105 PRO A C 1
ATOM 786 O O . PRO A 1 105 ? 0.318 5.550 -3.350 1.00 91.00 105 PRO A O 1
ATOM 789 N N . TRP A 1 106 ? 1.919 4.813 -4.743 1.00 93.81 106 TRP A N 1
ATOM 790 C CA . TRP A 1 106 ? 1.355 3.469 -4.915 1.00 93.81 106 TRP A CA 1
ATOM 791 C C . TRP A 1 106 ? 1.678 2.540 -3.751 1.00 93.81 106 TRP A C 1
ATOM 793 O O . TRP A 1 106 ? 0.825 1.741 -3.371 1.00 93.81 106 TRP A O 1
ATOM 803 N N . TYR A 1 107 ? 2.849 2.682 -3.124 1.00 90.75 107 TYR A N 1
ATOM 804 C CA . TYR A 1 107 ? 3.202 1.886 -1.944 1.00 90.75 107 TYR A CA 1
ATOM 805 C C . TYR A 1 107 ? 2.281 2.134 -0.745 1.00 90.75 107 TYR A C 1
ATOM 807 O O . TYR A 1 107 ? 2.109 1.249 0.091 1.00 90.75 107 TYR A O 1
ATOM 815 N N . GLU A 1 108 ? 1.680 3.317 -0.643 1.00 89.19 108 GLU A N 1
ATOM 816 C CA . GLU A 1 108 ? 0.657 3.587 0.370 1.00 89.19 108 GLU A CA 1
ATOM 817 C C . GLU A 1 108 ? -0.687 2.957 -0.008 1.00 89.19 108 GLU A C 1
ATOM 819 O O . GLU A 1 108 ? -1.310 2.280 0.809 1.00 89.19 108 GLU A O 1
ATOM 824 N N . LYS A 1 109 ? -1.102 3.114 -1.268 1.00 92.44 109 LYS A N 1
ATOM 825 C CA . LYS A 1 109 ? -2.385 2.613 -1.782 1.00 92.44 109 LYS A CA 1
ATOM 826 C C . LYS A 1 109 ? -2.478 1.096 -1.744 1.00 92.44 109 LYS A C 1
ATOM 828 O O . LYS A 1 109 ? -3.508 0.561 -1.348 1.00 92.44 109 LYS A O 1
ATOM 833 N N . ILE A 1 110 ? -1.399 0.400 -2.101 1.00 93.19 110 ILE A N 1
ATOM 834 C CA . ILE A 1 110 ? -1.390 -1.062 -2.093 1.00 93.19 110 ILE A CA 1
ATOM 835 C C . ILE A 1 110 ? -1.495 -1.637 -0.676 1.00 93.19 110 ILE A C 1
ATOM 837 O O . ILE A 1 110 ? -2.124 -2.671 -0.487 1.00 93.19 110 ILE A O 1
ATOM 841 N N . LYS A 1 111 ? -0.967 -0.947 0.346 1.00 90.50 111 LYS A N 1
ATOM 842 C CA . LYS A 1 111 ? -1.151 -1.360 1.748 1.00 90.50 111 LYS A CA 1
ATOM 843 C C . LYS A 1 111 ? -2.616 -1.282 2.159 1.00 90.50 111 LYS A C 1
ATOM 845 O O . LYS A 1 111 ? -3.118 -2.212 2.781 1.00 90.50 111 LYS A O 1
ATOM 850 N N . TRP A 1 112 ? -3.295 -0.195 1.789 1.00 91.31 112 TRP A N 1
ATOM 851 C CA . TRP A 1 112 ? -4.736 -0.050 1.995 1.00 91.31 112 TRP A CA 1
ATOM 852 C C . TRP A 1 112 ? -5.519 -1.145 1.286 1.00 91.31 112 TRP A C 1
ATOM 854 O O . TRP A 1 112 ? -6.345 -1.799 1.912 1.00 91.31 112 TRP A O 1
ATOM 864 N N . PHE A 1 113 ? -5.224 -1.363 0.008 1.00 92.94 113 PHE A N 1
ATOM 865 C CA . PHE A 1 113 ? -5.849 -2.400 -0.799 1.00 92.94 113 PHE A CA 1
ATOM 866 C C . PHE A 1 113 ? -5.708 -3.787 -0.161 1.00 92.94 113 PHE A C 1
ATOM 868 O O . PHE A 1 113 ? -6.717 -4.414 0.145 1.00 92.94 113 PHE A O 1
ATOM 875 N N . MET A 1 114 ? -4.482 -4.226 0.145 1.00 92.69 114 MET A N 1
ATOM 876 C CA . MET A 1 114 ? -4.234 -5.541 0.745 1.00 92.69 114 MET A CA 1
ATOM 877 C C . MET A 1 114 ? -4.931 -5.699 2.103 1.00 92.69 114 MET A C 1
ATOM 879 O O . MET A 1 114 ? -5.603 -6.703 2.332 1.00 92.69 114 MET A O 1
ATOM 883 N N . ALA A 1 115 ? -4.814 -4.704 2.989 1.00 90.88 115 ALA A N 1
ATOM 884 C CA . ALA A 1 115 ? -5.422 -4.764 4.318 1.00 90.88 115 ALA A CA 1
ATOM 885 C C . ALA A 1 115 ? -6.955 -4.822 4.251 1.00 90.88 115 ALA A C 1
ATOM 887 O O . ALA A 1 115 ? -7.578 -5.600 4.971 1.00 90.88 115 ALA A O 1
ATOM 888 N N . LEU A 1 116 ? -7.566 -4.027 3.366 1.00 90.75 116 LEU A N 1
ATOM 889 C CA . LEU A 1 116 ? -9.014 -4.006 3.162 1.00 90.75 116 LEU A CA 1
ATOM 890 C C . LEU A 1 116 ? -9.515 -5.310 2.524 1.00 90.75 116 LEU A C 1
ATOM 892 O O . LEU A 1 116 ? -10.466 -5.904 3.032 1.00 90.75 116 LEU A O 1
ATOM 896 N N . ARG A 1 117 ? -8.836 -5.818 1.489 1.00 91.38 117 ARG A N 1
ATOM 897 C CA . ARG A 1 117 ? -9.161 -7.109 0.861 1.00 91.38 117 ARG A CA 1
ATOM 898 C C . ARG A 1 117 ? -9.125 -8.254 1.876 1.00 91.38 117 ARG A C 1
ATOM 900 O O . ARG A 1 117 ? -10.061 -9.046 1.935 1.00 91.38 117 ARG A O 1
ATOM 907 N N . ARG A 1 118 ? -8.107 -8.303 2.743 1.00 90.50 118 ARG A N 1
ATOM 908 C CA . ARG A 1 118 ? -7.951 -9.339 3.788 1.00 90.50 118 ARG A CA 1
ATOM 909 C C . ARG A 1 118 ? -9.034 -9.334 4.858 1.00 90.50 118 ARG A C 1
ATOM 911 O O . ARG A 1 118 ? -9.288 -10.368 5.470 1.00 90.50 118 ARG A O 1
ATOM 918 N N . VAL A 1 119 ? -9.686 -8.196 5.089 1.00 88.69 119 VAL A N 1
ATOM 919 C CA . VAL A 1 119 ? -10.859 -8.125 5.975 1.00 88.69 119 VAL A CA 1
ATOM 920 C C . VAL A 1 119 ? -12.184 -8.286 5.228 1.00 88.69 119 VAL A C 1
ATOM 922 O O . VAL A 1 119 ? -13.244 -8.108 5.827 1.00 88.69 119 VAL A O 1
ATOM 925 N N . GLY A 1 120 ? -12.130 -8.659 3.946 1.00 86.31 120 GLY A N 1
ATOM 926 C CA . GLY A 1 120 ? -13.293 -8.909 3.101 1.00 86.31 120 GLY A CA 1
ATOM 927 C C . GLY A 1 120 ? -13.942 -7.643 2.548 1.00 86.31 120 GLY A C 1
ATOM 928 O O . GLY A 1 120 ? -15.082 -7.701 2.112 1.00 86.31 120 GLY A O 1
ATOM 929 N N . TYR A 1 121 ? -13.264 -6.494 2.583 1.00 85.06 121 TYR A N 1
ATOM 930 C CA . TYR A 1 121 ? -13.803 -5.266 2.005 1.00 85.06 121 TYR A CA 1
ATOM 931 C C . TYR A 1 121 ? -13.573 -5.216 0.491 1.00 85.06 121 TYR A C 1
ATOM 933 O O . TYR A 1 121 ? -12.452 -5.409 0.010 1.00 85.06 121 TYR A O 1
ATOM 941 N N . ASP A 1 122 ? -14.637 -4.888 -0.241 1.00 82.38 122 ASP A N 1
ATOM 942 C CA . ASP A 1 122 ? -14.630 -4.634 -1.678 1.00 82.38 122 ASP A CA 1
ATOM 943 C C . ASP A 1 122 ? -15.479 -3.380 -1.971 1.00 82.38 122 ASP A C 1
ATOM 945 O O . ASP A 1 122 ? -16.664 -3.355 -1.641 1.00 82.38 122 ASP A O 1
ATOM 949 N N . PRO A 1 123 ? -14.915 -2.303 -2.545 1.00 78.75 123 PRO A N 1
ATOM 950 C CA . PRO A 1 123 ? -15.677 -1.105 -2.870 1.00 78.75 123 PRO A CA 1
ATOM 951 C C . PRO A 1 123 ? -16.639 -1.300 -4.053 1.00 78.75 123 PRO A C 1
ATOM 953 O O . PRO A 1 123 ? -17.583 -0.522 -4.174 1.00 78.75 123 PRO A O 1
ATOM 956 N N . ALA A 1 124 ? -16.426 -2.311 -4.907 1.00 69.94 124 ALA A N 1
ATOM 957 C CA . ALA A 1 124 ? -17.337 -2.643 -6.007 1.00 69.94 124 ALA A CA 1
ATOM 958 C C . ALA A 1 124 ? -18.527 -3.505 -5.550 1.00 69.94 124 ALA A C 1
ATOM 960 O O . ALA A 1 124 ? -19.559 -3.534 -6.219 1.00 69.94 124 ALA A O 1
ATOM 961 N N . ASP A 1 125 ? -18.392 -4.175 -4.405 1.00 66.00 125 ASP A N 1
ATOM 962 C CA . ASP A 1 125 ? -19.449 -4.956 -3.772 1.00 66.00 125 ASP A CA 1
ATOM 963 C C . ASP A 1 125 ? -19.467 -4.667 -2.258 1.00 66.00 125 ASP A C 1
ATOM 965 O O . ASP A 1 125 ? -18.868 -5.398 -1.462 1.00 66.00 125 ASP A O 1
ATOM 969 N N . PRO A 1 126 ? -20.134 -3.576 -1.831 1.00 55.47 126 PRO A N 1
ATOM 970 C CA . PRO A 1 126 ? -20.193 -3.197 -0.422 1.00 55.47 126 PRO A CA 1
ATOM 971 C C . PRO A 1 126 ? -20.929 -4.233 0.449 1.00 55.47 126 PRO A C 1
ATOM 973 O O . PRO A 1 126 ? -20.781 -4.201 1.674 1.00 55.47 126 PRO A O 1
ATOM 976 N N . ASP A 1 127 ? -21.682 -5.153 -0.165 1.00 48.94 127 ASP A N 1
ATOM 977 C CA . ASP A 1 127 ? -22.410 -6.237 0.496 1.00 48.94 127 ASP A CA 1
ATOM 978 C C . ASP A 1 127 ? -21.590 -7.545 0.572 1.00 48.94 127 ASP A C 1
ATOM 980 O O . ASP A 1 127 ? -21.840 -8.367 1.460 1.00 48.94 127 ASP A O 1
ATOM 984 N N . ALA A 1 128 ? -20.541 -7.708 -0.250 1.00 49.53 128 ALA A N 1
ATOM 985 C CA . ALA A 1 128 ? -19.547 -8.787 -0.137 1.00 49.53 128 ALA A CA 1
ATOM 986 C C . ALA A 1 128 ? -18.651 -8.691 1.109 1.00 49.53 128 ALA A C 1
ATOM 988 O O . ALA A 1 128 ? -17.838 -9.590 1.340 1.00 49.53 128 ALA A O 1
ATOM 989 N N . ALA A 1 129 ? -18.833 -7.668 1.955 1.00 50.38 129 ALA A N 1
ATOM 990 C CA . ALA A 1 129 ? -18.236 -7.538 3.286 1.00 50.38 129 ALA A CA 1
ATOM 991 C C . ALA A 1 129 ? -18.765 -8.603 4.279 1.00 50.38 129 ALA A C 1
ATOM 993 O O . ALA A 1 129 ? -19.296 -8.316 5.357 1.00 50.38 129 ALA A O 1
ATOM 994 N N . GLY A 1 130 ? -18.629 -9.875 3.917 1.00 40.25 130 GLY A N 1
ATOM 995 C CA . GLY A 1 130 ? -18.993 -11.040 4.701 1.00 40.25 130 GLY A CA 1
ATOM 996 C C . GLY A 1 130 ? -17.818 -11.537 5.537 1.00 40.25 130 GLY A C 1
ATOM 997 O O . GLY A 1 130 ? -16.945 -12.222 5.022 1.00 40.25 130 GLY A O 1
ATOM 998 N N . ALA A 1 131 ? -17.823 -11.191 6.833 1.00 41.25 131 ALA A N 1
ATOM 999 C CA . ALA A 1 131 ? -17.534 -12.071 7.991 1.00 41.25 131 ALA A CA 1
ATOM 1000 C C . ALA A 1 131 ? -17.056 -11.300 9.238 1.00 41.25 131 ALA A C 1
ATOM 1002 O O . ALA A 1 131 ? -17.160 -11.814 10.351 1.00 41.25 131 ALA A O 1
ATOM 1003 N N . LYS A 1 132 ? -16.603 -10.047 9.112 1.00 43.50 132 LYS A N 1
ATOM 1004 C CA . LYS A 1 132 ? -16.308 -9.180 10.267 1.00 43.50 132 LYS A CA 1
ATOM 1005 C C . LYS A 1 132 ? -17.022 -7.844 10.098 1.00 43.50 132 LYS A C 1
ATOM 1007 O O . LYS A 1 132 ? -16.448 -6.876 9.618 1.00 43.50 132 LYS A O 1
ATOM 1012 N N . ARG A 1 133 ? -18.300 -7.797 10.496 1.00 42.53 133 ARG A N 1
ATOM 1013 C CA . ARG A 1 133 ? -19.115 -6.569 10.542 1.00 42.53 133 ARG A CA 1
ATOM 1014 C C . ARG A 1 133 ? -18.473 -5.526 11.471 1.00 42.53 133 ARG A C 1
ATOM 1016 O O . ARG A 1 133 ? -18.846 -5.408 12.633 1.00 42.53 133 ARG A O 1
ATOM 1023 N N . GLN A 1 134 ? -17.558 -4.723 10.950 1.00 50.59 134 GLN A N 1
ATOM 1024 C CA . GLN A 1 134 ? -17.466 -3.318 11.326 1.00 50.59 134 GLN A CA 1
ATOM 1025 C C . GLN A 1 134 ? -18.059 -2.525 10.171 1.00 50.59 134 GLN A C 1
ATOM 1027 O O . GLN A 1 134 ? -17.753 -2.796 9.016 1.00 50.59 134 GLN A O 1
ATOM 1032 N N . LYS A 1 135 ? -18.963 -1.588 10.473 1.00 46.50 135 LYS A N 1
ATOM 1033 C CA . LYS A 1 135 ? -19.522 -0.661 9.484 1.00 46.50 135 LYS A CA 1
ATOM 1034 C C . LYS A 1 135 ? -18.376 0.191 8.928 1.00 46.50 135 LYS A C 1
ATOM 1036 O O . LYS A 1 135 ? -18.064 1.242 9.481 1.00 46.50 135 LYS A O 1
ATOM 1041 N N . LEU A 1 136 ? -17.730 -0.292 7.871 1.00 53.16 136 LEU A N 1
ATOM 1042 C CA . LEU A 1 136 ? -16.734 0.430 7.090 1.00 53.16 136 LEU A CA 1
ATOM 1043 C C . LEU A 1 136 ? -17.449 1.549 6.316 1.00 53.16 136 LEU A C 1
ATOM 1045 O O . LEU A 1 136 ? -17.773 1.407 5.144 1.00 53.16 136 LEU A O 1
ATOM 1049 N N . HIS A 1 137 ? -17.732 2.673 6.980 1.00 49.84 137 HIS A N 1
ATOM 1050 C CA . HIS A 1 137 ? -18.118 3.907 6.295 1.00 49.84 137 HIS A CA 1
ATOM 1051 C C . HIS A 1 137 ? -16.850 4.578 5.758 1.00 49.84 137 HIS A C 1
ATOM 1053 O O . HIS A 1 137 ? -16.284 5.474 6.384 1.00 49.84 137 HIS A O 1
ATOM 1059 N N . ILE A 1 138 ? -16.377 4.109 4.604 1.00 54.44 138 ILE A N 1
ATOM 1060 C CA . ILE A 1 138 ? -15.371 4.822 3.819 1.00 54.44 138 ILE A CA 1
ATOM 1061 C C . ILE A 1 138 ? -16.144 5.674 2.809 1.00 54.44 138 ILE A C 1
ATOM 1063 O O . ILE A 1 138 ? -16.824 5.144 1.935 1.00 54.44 138 ILE A O 1
ATOM 1067 N N . GLY A 1 139 ? -16.120 6.995 2.986 1.00 43.84 139 GLY A N 1
ATOM 1068 C CA . GLY A 1 139 ? -16.681 7.925 2.010 1.00 43.84 139 GLY A CA 1
ATOM 1069 C C . GLY A 1 139 ? -15.767 7.992 0.793 1.00 43.84 139 GLY A C 1
ATOM 1070 O O . GLY A 1 139 ? -14.664 8.523 0.897 1.00 43.84 139 GLY A O 1
ATOM 1071 N N . TRP A 1 140 ? -16.215 7.441 -0.330 1.00 47.00 140 TRP A N 1
ATOM 1072 C CA . TRP A 1 140 ? -15.576 7.619 -1.630 1.00 47.00 140 TRP A CA 1
ATOM 1073 C C . TRP A 1 140 ? -16.109 8.927 -2.216 1.00 47.00 140 TRP A C 1
ATOM 1075 O O . TRP A 1 140 ? -17.250 8.981 -2.672 1.00 47.00 140 TRP A O 1
ATOM 1085 N N . GLY A 1 141 ? -15.334 9.999 -2.050 1.00 38.22 141 GLY A N 1
ATOM 1086 C CA . GLY A 1 141 ? -15.602 11.318 -2.630 1.00 38.22 141 GLY A CA 1
ATOM 1087 C C . GLY A 1 141 ? -14.932 11.483 -3.981 1.00 38.22 141 GLY A C 1
ATOM 1088 O O . GLY A 1 141 ? -13.840 10.896 -4.157 1.00 38.22 141 GLY A O 1
#

Radius of gyration: 15.99 Å; Cα contacts (8 Å, |Δi|>4): 136; chains: 1; bounding box: 42×32×40 Å

Secondary structure (DSSP, 8-state):
--S-SHHHHHH--TTS----HHHHHHHHHHHHHTT----HHHHTTTS-PPPHHHHHHHHHHHHHTT--TTT-TT--HHHHHHHH-GGGGS-GGG--HHHHHHHHHHHHHHHHHHHHHHTT--SS-TT---S----------

Foldseek 3Di:
DPQDQLQSCQCDDPVRHGDDSLVVLLVLLVCVLVLHDHDVQRSCVPAPADAPVLLVLLVVLCVVVVHQLQPDPPPDLLSSCCVPLVLSVDDPVPDDPVSCVVCVNSVRHVSNSSSCVNCQDDPVCNPSSPDRDDPPPDDND

Solvent-accessible surface area (backbone atoms only — not comparable to full-atom values): 8434 Å² total; per-residue (Å²): 144,85,73,84,46,50,66,47,45,16,56,64,31,98,83,67,56,67,50,56,46,70,54,46,51,50,52,47,44,53,37,39,60,73,69,44,92,64,68,58,62,67,50,50,76,79,44,68,68,56,52,71,72,54,46,50,53,53,50,49,26,27,63,74,67,73,46,57,52,61,84,34,90,78,60,50,69,49,60,45,42,25,71,84,36,63,65,52,68,47,57,81,88,75,47,50,71,68,50,46,62,65,46,55,67,46,64,52,20,50,52,50,49,44,38,38,38,49,54,31,49,39,92,93,38,75,78,62,44,70,83,61,89,64,91,80,68,69,84,87,124